Protein AF-A0A0F3N5T1-F1 (afdb_monomer_lite)

Structure (mmCIF, N/CA/C/O backbone):
data_AF-A0A0F3N5T1-F1
#
_entry.id   AF-A0A0F3N5T1-F1
#
loop_
_atom_site.group_PDB
_atom_site.id
_atom_site.type_symbol
_atom_site.label_atom_id
_atom_site.label_alt_id
_atom_site.label_comp_id
_atom_site.label_asym_id
_atom_site.label_entity_id
_atom_site.label_seq_id
_atom_site.pdbx_PDB_ins_code
_atom_site.Cartn_x
_atom_site.Cartn_y
_atom_site.Cartn_z
_atom_site.occupancy
_atom_site.B_iso_or_equiv
_atom_site.auth_seq_id
_atom_site.auth_comp_id
_atom_site.auth_asym_id
_atom_site.auth_atom_id
_atom_site.pdbx_PDB_model_num
ATOM 1 N N . MET A 1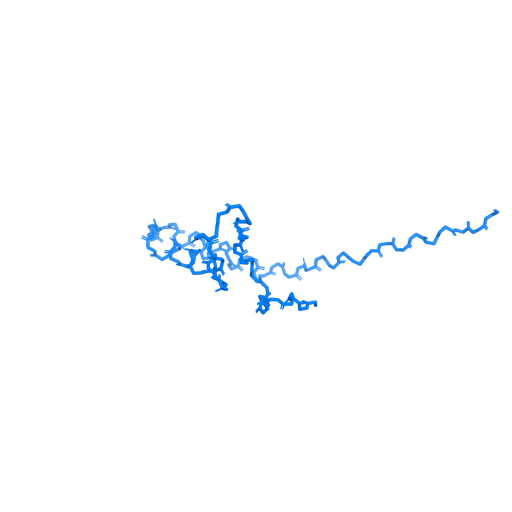 1 ? -1.811 -9.854 -19.926 1.00 44.12 1 MET A N 1
ATOM 2 C CA . MET A 1 1 ? -0.831 -8.903 -20.485 1.00 44.12 1 MET A CA 1
ATOM 3 C C . MET A 1 1 ? 0.294 -8.796 -19.463 1.00 44.12 1 MET A C 1
ATOM 5 O O . MET A 1 1 ? 0.015 -8.443 -18.327 1.00 44.12 1 MET A O 1
ATOM 9 N N . ILE A 1 2 ? 1.493 -9.275 -19.795 1.00 41.53 2 ILE A N 1
ATOM 10 C CA . ILE A 1 2 ? 2.691 -9.137 -18.953 1.00 41.53 2 ILE A CA 1
ATOM 11 C C . ILE A 1 2 ? 3.295 -7.789 -19.340 1.00 41.53 2 ILE A C 1
ATOM 13 O O . ILE A 1 2 ? 3.535 -7.584 -20.526 1.00 41.53 2 ILE A O 1
ATOM 17 N N . LEU A 1 3 ? 3.485 -6.873 -18.392 1.00 55.41 3 LEU A N 1
ATOM 18 C CA . LEU A 1 3 ? 4.327 -5.704 -18.638 1.00 55.41 3 LEU A CA 1
ATOM 19 C C . LEU A 1 3 ? 5.772 -6.224 -18.715 1.00 55.41 3 LEU A C 1
ATOM 21 O O . LEU A 1 3 ? 6.200 -6.981 -17.841 1.00 55.41 3 LEU A O 1
ATOM 25 N N . GLU A 1 4 ? 6.480 -5.924 -19.806 1.00 54.97 4 GLU A N 1
ATOM 26 C CA . GLU A 1 4 ? 7.807 -6.474 -20.156 1.00 54.97 4 GLU A CA 1
ATOM 27 C C . GLU A 1 4 ? 8.923 -6.179 -19.124 1.00 54.97 4 GLU A C 1
ATOM 29 O O . GLU A 1 4 ? 10.044 -6.651 -19.280 1.00 54.97 4 GLU A O 1
ATOM 34 N N . ASP A 1 5 ? 8.625 -5.465 -18.036 1.00 59.91 5 ASP A N 1
ATOM 35 C CA . ASP A 1 5 ? 9.543 -5.087 -16.953 1.00 59.91 5 ASP A CA 1
ATOM 36 C C . ASP A 1 5 ? 9.447 -5.983 -15.696 1.00 59.91 5 ASP A C 1
ATOM 38 O O . ASP A 1 5 ? 10.065 -5.697 -14.670 1.00 59.91 5 ASP A O 1
ATOM 42 N N . GLY A 1 6 ? 8.667 -7.069 -15.743 1.00 54.00 6 GLY A N 1
ATOM 43 C CA . GLY A 1 6 ? 8.475 -7.968 -14.598 1.00 54.00 6 GLY A CA 1
ATOM 44 C C . GLY A 1 6 ? 7.488 -7.444 -13.548 1.00 54.00 6 GLY A C 1
ATOM 45 O O . GLY A 1 6 ? 7.231 -8.133 -12.556 1.00 54.00 6 GLY A O 1
ATOM 46 N N . SER A 1 7 ? 6.864 -6.286 -13.777 1.00 59.16 7 SER A N 1
ATOM 47 C CA . SER A 1 7 ? 5.803 -5.750 -12.930 1.00 59.16 7 SER A CA 1
ATOM 48 C C . SER A 1 7 ? 4.456 -6.398 -13.274 1.00 59.16 7 SER A C 1
ATOM 50 O O . SER A 1 7 ? 3.553 -5.840 -13.898 1.00 59.16 7 SER A O 1
ATOM 52 N N . LYS A 1 8 ? 4.289 -7.660 -12.873 1.00 55.88 8 LYS A N 1
ATOM 53 C CA . LYS A 1 8 ? 2.975 -8.317 -12.911 1.00 55.88 8 LYS A CA 1
ATOM 54 C C . LYS A 1 8 ? 2.070 -7.659 -11.858 1.00 55.88 8 LYS A C 1
ATOM 56 O O . LYS A 1 8 ? 1.961 -8.155 -10.744 1.00 55.88 8 LYS A O 1
ATOM 61 N N . ASN A 1 9 ? 1.436 -6.548 -12.246 1.00 61.12 9 ASN A N 1
ATOM 62 C CA . ASN A 1 9 ? 0.309 -5.850 -11.607 1.00 61.12 9 ASN A CA 1
ATOM 63 C C . ASN A 1 9 ? 0.610 -4.630 -10.711 1.00 61.12 9 ASN A C 1
ATOM 65 O O . ASN A 1 9 ? -0.340 -4.094 -10.142 1.00 61.12 9 ASN A O 1
ATOM 69 N N . TRP A 1 10 ? 1.851 -4.140 -10.599 1.00 70.69 10 TRP A N 1
ATOM 70 C CA . TRP A 1 10 ? 2.143 -2.953 -9.775 1.00 70.69 10 TRP A CA 1
ATOM 71 C C . TRP A 1 10 ? 2.998 -1.914 -10.508 1.00 70.69 10 TRP A C 1
ATOM 73 O O . TRP A 1 10 ? 4.030 -2.280 -11.053 1.00 70.69 10 TRP A O 1
ATOM 83 N N . PRO A 1 11 ? 2.632 -0.622 -10.532 1.00 71.56 11 PRO A N 1
ATOM 84 C CA . PRO A 1 11 ? 3.415 0.385 -11.244 1.00 71.56 11 PRO A CA 1
ATOM 85 C C . PRO A 1 11 ? 4.784 0.608 -10.582 1.00 71.56 11 PRO A C 1
ATOM 87 O O . PRO A 1 11 ? 4.850 0.921 -9.395 1.00 71.56 11 PRO A O 1
ATOM 90 N N . THR A 1 12 ? 5.867 0.514 -11.353 1.00 78.38 12 THR A N 1
ATOM 91 C CA . THR A 1 12 ? 7.213 0.981 -10.960 1.00 78.38 12 THR A CA 1
ATOM 92 C C . THR A 1 12 ? 7.348 2.483 -11.256 1.00 78.38 12 THR A C 1
ATOM 94 O O . THR A 1 12 ? 6.626 3.004 -12.114 1.00 78.38 12 THR A O 1
ATOM 97 N N . SER A 1 13 ? 8.214 3.218 -10.546 1.00 76.44 13 SER A N 1
ATOM 98 C CA . SER A 1 13 ? 8.494 4.617 -10.900 1.00 76.44 13 SER A CA 1
ATOM 99 C C . SER A 1 13 ? 9.068 4.738 -12.317 1.00 76.44 13 SER A C 1
ATOM 101 O O . SER A 1 13 ? 9.545 3.769 -12.909 1.00 76.44 13 SER A O 1
ATOM 103 N N . ARG A 1 14 ? 8.980 5.943 -12.890 1.00 73.88 14 ARG A N 1
ATOM 104 C CA . ARG A 1 14 ? 9.587 6.251 -14.188 1.00 73.88 14 ARG A CA 1
ATOM 105 C C . ARG A 1 14 ? 10.929 6.923 -13.974 1.00 73.88 14 ARG A C 1
ATOM 107 O O . ARG A 1 14 ? 11.005 7.904 -13.236 1.00 73.88 14 ARG A O 1
ATOM 114 N N . GLU A 1 15 ? 11.937 6.439 -14.686 1.00 72.50 15 GLU A N 1
ATOM 115 C CA . GLU A 1 15 ? 13.250 7.068 -14.702 1.00 72.50 15 GLU A CA 1
ATOM 116 C C . GLU A 1 15 ? 13.156 8.446 -15.339 1.00 72.50 15 GLU A C 1
ATOM 118 O O . GLU A 1 15 ? 12.582 8.620 -16.422 1.00 72.50 15 GLU 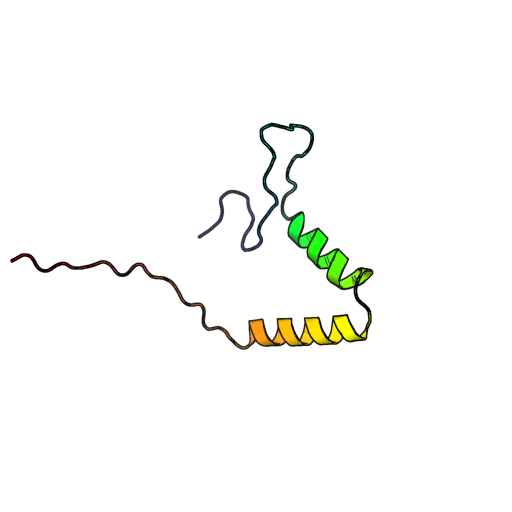A O 1
ATOM 123 N N . ASP A 1 16 ? 13.760 9.435 -14.687 1.00 74.12 16 ASP A N 1
ATOM 124 C CA . ASP A 1 16 ? 14.003 10.705 -15.345 1.00 74.12 16 ASP A CA 1
ATOM 125 C C . ASP A 1 16 ? 15.185 10.545 -16.305 1.00 74.12 16 ASP A C 1
ATOM 127 O O . ASP A 1 16 ? 16.350 10.557 -15.919 1.00 74.12 16 ASP A O 1
ATOM 131 N N . THR A 1 17 ? 14.880 10.435 -17.596 1.00 68.75 17 THR A N 1
ATOM 132 C CA . THR A 1 17 ? 15.888 10.361 -18.669 1.00 68.75 17 THR A CA 1
ATOM 133 C C . THR A 1 17 ? 16.851 11.558 -18.720 1.00 68.75 17 THR A C 1
ATOM 135 O O . THR A 1 17 ? 17.892 11.468 -19.369 1.00 68.75 17 THR A O 1
ATOM 138 N N . ARG A 1 18 ? 16.536 12.678 -18.048 1.00 73.06 18 ARG A N 1
ATOM 139 C CA . ARG A 1 18 ? 17.405 13.862 -17.931 1.00 73.06 18 ARG A CA 1
ATOM 140 C C . ARG A 1 18 ? 18.261 13.855 -16.664 1.00 73.06 18 ARG A C 1
ATOM 142 O O . ARG A 1 18 ? 19.195 14.649 -16.571 1.00 73.06 18 ARG A O 1
ATOM 149 N N . ASN A 1 19 ? 17.966 12.970 -15.713 1.00 67.94 19 ASN A N 1
ATOM 150 C CA . ASN A 1 19 ? 18.713 12.795 -14.476 1.00 67.94 19 ASN A CA 1
ATOM 151 C C . ASN A 1 19 ? 19.079 11.316 -14.279 1.00 67.94 19 ASN A C 1
ATOM 153 O O . ASN A 1 19 ? 18.342 10.529 -13.689 1.00 67.94 19 ASN A O 1
ATOM 157 N N . THR A 1 20 ? 20.280 10.952 -14.724 1.00 62.47 20 THR A N 1
ATOM 158 C CA . THR A 1 20 ? 20.806 9.578 -14.658 1.00 62.47 20 THR A CA 1
ATOM 159 C C . THR A 1 20 ? 21.093 9.074 -13.237 1.00 62.47 20 THR A C 1
ATOM 161 O O . THR A 1 20 ? 21.484 7.919 -13.079 1.00 62.47 20 THR A O 1
ATOM 164 N N . HIS A 1 21 ? 20.908 9.904 -12.202 1.00 62.94 21 HIS A N 1
ATOM 165 C CA . HIS A 1 21 ? 21.082 9.503 -10.801 1.00 62.94 21 HIS A CA 1
ATOM 166 C C . HIS A 1 21 ? 19.806 8.930 -10.174 1.00 62.94 21 HIS A C 1
ATOM 168 O O . HIS A 1 21 ? 19.882 8.271 -9.140 1.00 62.94 21 HIS A O 1
ATOM 174 N N . THR A 1 22 ? 18.641 9.149 -10.785 1.00 62.28 22 THR A N 1
ATOM 175 C CA . THR A 1 22 ? 17.364 8.581 -10.336 1.00 62.28 22 THR A CA 1
ATOM 176 C C . THR A 1 22 ? 16.999 7.405 -11.224 1.00 62.28 22 THR A C 1
ATOM 178 O O . THR A 1 22 ? 16.248 7.541 -12.189 1.00 62.28 22 THR A O 1
ATOM 181 N N . ARG A 1 23 ? 17.593 6.254 -10.906 1.00 69.31 23 ARG A N 1
ATOM 182 C CA . ARG A 1 23 ? 17.258 4.979 -11.534 1.00 69.31 23 ARG A CA 1
ATOM 183 C C . ARG A 1 23 ? 16.013 4.402 -10.866 1.00 69.31 23 ARG A C 1
ATOM 185 O O . ARG A 1 23 ? 15.917 4.421 -9.640 1.00 69.31 23 ARG A O 1
ATOM 192 N N . SER A 1 24 ? 15.081 3.891 -11.653 1.00 71.62 24 SER A N 1
ATOM 193 C CA . SER A 1 24 ? 13.859 3.297 -11.131 1.00 71.62 24 SER A CA 1
ATOM 194 C C . SER A 1 24 ? 14.179 1.887 -10.685 1.00 71.62 24 SER A C 1
ATOM 196 O O . SER A 1 24 ? 14.732 1.082 -11.438 1.00 71.62 24 SER A O 1
ATOM 198 N N . GLU A 1 25 ? 13.851 1.583 -9.436 1.00 78.94 25 GLU A N 1
ATOM 199 C CA . GLU A 1 25 ? 14.001 0.235 -8.915 1.00 78.94 25 GLU A CA 1
ATOM 200 C C . GLU A 1 25 ? 12.702 -0.532 -9.108 1.00 78.94 25 GLU A C 1
ATOM 202 O O . GLU A 1 25 ? 11.624 -0.032 -8.798 1.00 78.94 25 GLU A O 1
ATOM 207 N N . THR A 1 26 ? 12.792 -1.782 -9.558 1.00 77.56 26 THR A N 1
ATOM 208 C CA . THR A 1 26 ? 11.615 -2.638 -9.719 1.00 77.56 26 THR A CA 1
ATOM 209 C C . THR A 1 26 ? 10.800 -2.696 -8.420 1.00 77.56 26 THR A C 1
ATOM 211 O O . THR A 1 26 ? 11.324 -3.050 -7.358 1.00 77.56 26 THR A O 1
ATOM 214 N N . ASN A 1 27 ? 9.498 -2.406 -8.522 1.00 76.81 27 ASN A N 1
ATOM 215 C CA . ASN A 1 27 ? 8.54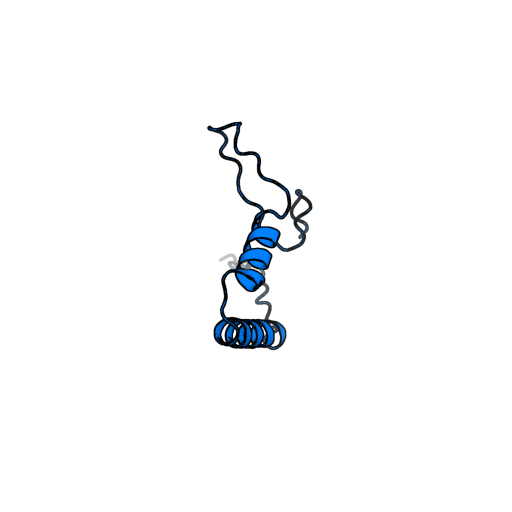0 -2.391 -7.409 1.00 76.81 27 ASN A CA 1
ATOM 216 C C . ASN A 1 27 ? 8.827 -1.359 -6.296 1.00 76.81 27 ASN A C 1
ATOM 218 O O . ASN A 1 27 ? 8.347 -1.526 -5.171 1.00 76.81 27 ASN A O 1
ATOM 222 N N . ASP A 1 28 ? 9.583 -0.298 -6.558 1.00 83.25 28 ASP A N 1
ATOM 223 C CA . ASP A 1 28 ? 9.838 0.779 -5.592 1.00 83.25 28 ASP A CA 1
ATOM 224 C C . ASP A 1 28 ? 8.563 1.394 -4.993 1.00 83.25 28 ASP A C 1
ATOM 226 O O . ASP A 1 28 ? 8.444 1.506 -3.772 1.00 83.25 28 ASP A O 1
ATOM 230 N N . ASN A 1 29 ? 7.556 1.677 -5.817 1.00 83.06 29 ASN A N 1
ATOM 231 C CA . ASN A 1 29 ? 6.275 2.197 -5.343 1.00 83.06 29 ASN A CA 1
ATOM 232 C C . ASN A 1 29 ? 5.535 1.188 -4.450 1.00 83.06 29 ASN A C 1
ATOM 234 O O . ASN A 1 29 ? 4.814 1.589 -3.541 1.00 83.06 29 ASN A O 1
ATOM 238 N N . ALA A 1 30 ? 5.691 -0.122 -4.687 1.00 85.12 30 ALA A N 1
ATOM 239 C CA . ALA A 1 30 ? 5.064 -1.151 -3.849 1.00 85.12 30 ALA A CA 1
ATOM 240 C C . ALA A 1 30 ? 5.656 -1.126 -2.440 1.00 85.12 30 ALA A C 1
ATOM 242 O O . ALA A 1 30 ? 4.933 -1.199 -1.446 1.00 85.12 30 ALA A O 1
ATOM 243 N N . LYS A 1 31 ? 6.983 -0.977 -2.361 1.00 84.81 31 LYS A N 1
ATOM 244 C CA . LYS A 1 31 ? 7.706 -0.844 -1.096 1.00 84.81 31 LYS A CA 1
ATOM 245 C C . LYS A 1 31 ? 7.323 0.445 -0.372 1.00 84.81 31 LYS A C 1
ATOM 247 O O . LYS A 1 31 ? 7.109 0.400 0.836 1.00 84.81 31 LYS A O 1
ATOM 252 N N . ALA A 1 32 ? 7.212 1.562 -1.093 1.00 86.62 32 ALA A N 1
ATOM 253 C CA . ALA A 1 32 ? 6.814 2.848 -0.523 1.00 86.62 32 ALA A CA 1
ATOM 254 C C . ALA A 1 32 ? 5.404 2.782 0.077 1.00 86.62 32 ALA A C 1
ATOM 256 O O . ALA A 1 32 ? 5.233 3.038 1.264 1.00 86.62 32 ALA A O 1
ATOM 257 N N . VAL A 1 33 ? 4.421 2.299 -0.690 1.00 85.69 33 VAL A N 1
ATOM 258 C CA . VAL A 1 33 ? 3.047 2.131 -0.198 1.00 85.69 33 VAL A CA 1
ATOM 259 C C . VAL A 1 33 ? 3.002 1.191 1.010 1.00 85.69 33 VAL A C 1
ATOM 261 O O . VAL A 1 33 ? 2.352 1.503 2.001 1.00 85.69 33 VAL A O 1
ATOM 264 N N . ALA A 1 34 ? 3.726 0.067 0.991 1.00 86.38 34 ALA A N 1
ATOM 265 C CA . ALA A 1 34 ? 3.789 -0.826 2.150 1.00 86.38 34 ALA A CA 1
ATOM 266 C C . ALA A 1 34 ? 4.387 -0.138 3.391 1.00 86.38 34 ALA A C 1
ATOM 268 O O . ALA A 1 34 ? 3.907 -0.355 4.504 1.00 86.38 34 ALA A O 1
ATOM 269 N N . LYS A 1 35 ? 5.414 0.699 3.205 1.00 87.50 35 LYS A N 1
ATOM 270 C CA . LYS A 1 35 ? 6.022 1.475 4.286 1.00 87.50 35 LYS A CA 1
ATOM 271 C C . LYS A 1 35 ? 5.022 2.467 4.875 1.00 87.50 35 LYS A C 1
ATOM 273 O O . LYS A 1 35 ? 4.832 2.452 6.088 1.00 87.50 35 LYS A O 1
ATOM 278 N N . ASP A 1 36 ? 4.357 3.251 4.036 1.00 87.50 36 ASP A N 1
ATOM 279 C CA . ASP A 1 36 ? 3.420 4.291 4.468 1.00 87.50 36 ASP A CA 1
ATOM 280 C C . ASP A 1 36 ? 2.240 3.687 5.241 1.00 87.50 36 ASP A C 1
ATOM 282 O O . ASP A 1 36 ? 1.885 4.154 6.322 1.00 87.50 36 ASP A O 1
ATOM 286 N N . LEU A 1 37 ? 1.705 2.558 4.764 1.00 85.81 37 LEU A N 1
ATOM 287 C CA . LEU A 1 37 ? 0.614 1.844 5.433 1.00 85.81 37 LEU A CA 1
ATOM 288 C C . LEU A 1 37 ? 0.992 1.302 6.822 1.00 85.81 37 LEU A C 1
ATOM 290 O O . LEU A 1 37 ? 0.127 1.153 7.689 1.00 85.81 37 LEU A O 1
ATOM 294 N N . VAL A 1 38 ? 2.268 0.978 7.044 1.00 83.69 38 VAL A N 1
ATOM 295 C CA . VAL A 1 38 ? 2.746 0.363 8.291 1.00 83.69 38 VAL A CA 1
ATOM 296 C C . VAL A 1 38 ? 3.317 1.393 9.264 1.00 83.69 38 VAL A C 1
ATOM 298 O O . VAL A 1 38 ? 3.086 1.263 10.468 1.00 83.69 38 VAL A O 1
ATOM 301 N N . GLN A 1 39 ? 4.060 2.385 8.780 1.00 83.00 39 GLN A N 1
ATOM 302 C CA . GLN A 1 39 ? 4.838 3.306 9.615 1.00 83.00 39 GLN A CA 1
ATOM 303 C C . GLN A 1 39 ? 4.142 4.649 9.828 1.00 83.00 39 GLN A C 1
ATOM 305 O O . GLN A 1 39 ? 4.193 5.165 10.939 1.00 83.00 39 GLN A O 1
ATOM 310 N N . GLU A 1 40 ? 3.459 5.174 8.812 1.00 86.44 40 GLU A N 1
ATOM 311 C CA . GLU A 1 40 ? 2.932 6.546 8.842 1.00 86.44 40 GLU A CA 1
ATOM 312 C C . GLU A 1 40 ? 1.481 6.614 9.342 1.00 86.44 40 GLU A C 1
ATOM 314 O O . GLU A 1 40 ? 1.020 7.667 9.768 1.00 86.44 40 GLU A O 1
ATOM 319 N N . LEU A 1 41 ? 0.759 5.486 9.333 1.00 87.94 41 LEU A N 1
ATOM 320 C CA . LEU A 1 41 ? -0.635 5.428 9.775 1.00 87.94 41 LEU A CA 1
ATOM 321 C C . LEU A 1 41 ? -0.791 5.095 11.265 1.00 87.94 41 LEU A C 1
ATOM 323 O O . LEU A 1 41 ? -0.187 4.148 11.798 1.00 87.94 41 LEU A O 1
ATOM 327 N N . THR A 1 42 ? -1.720 5.804 11.904 1.00 89.69 42 THR A N 1
ATOM 328 C CA . THR A 1 42 ? -2.244 5.481 13.238 1.00 89.69 42 THR A CA 1
ATOM 329 C C . THR A 1 42 ? -3.060 4.173 13.223 1.00 89.69 42 THR A C 1
ATOM 331 O O . THR A 1 42 ? -3.479 3.701 12.158 1.00 89.69 42 THR A O 1
ATOM 334 N N . PRO A 1 43 ? -3.287 3.524 14.382 1.00 88.69 43 PRO A N 1
ATOM 335 C CA . PRO A 1 43 ? -4.073 2.286 14.460 1.00 88.69 43 PRO A CA 1
ATOM 336 C C . PRO A 1 43 ? -5.489 2.403 13.865 1.00 88.69 43 PRO A C 1
ATOM 338 O O . PRO A 1 43 ? -5.972 1.475 13.205 1.00 88.69 43 PRO A O 1
ATOM 341 N N . GLU A 1 44 ? -6.145 3.547 14.049 1.00 87.06 44 GLU A N 1
ATOM 342 C CA . GLU A 1 44 ? -7.471 3.839 13.505 1.00 87.06 44 GLU A CA 1
ATOM 343 C C . GLU A 1 44 ? -7.437 3.929 11.971 1.00 87.06 44 GLU A C 1
ATOM 345 O O . GLU A 1 44 ? -8.241 3.287 11.289 1.00 87.06 44 GLU A O 1
ATOM 350 N N . GLU A 1 45 ? -6.465 4.649 11.408 1.00 88.62 45 GLU A N 1
ATOM 351 C CA . GLU A 1 45 ? -6.293 4.780 9.956 1.00 88.62 45 GLU A CA 1
ATOM 352 C C . GLU A 1 45 ? -5.951 3.440 9.295 1.00 88.62 45 GLU A C 1
ATOM 354 O O . GLU A 1 45 ? -6.503 3.106 8.243 1.00 88.62 45 GLU A O 1
ATOM 359 N N . LYS A 1 46 ? -5.121 2.613 9.944 1.00 86.38 46 LYS A N 1
ATOM 360 C CA . LYS A 1 46 ? -4.827 1.240 9.495 1.00 86.38 46 LYS A CA 1
ATOM 361 C C . LYS A 1 46 ? -6.090 0.393 9.387 1.00 86.38 46 LYS A C 1
ATOM 363 O O . LYS A 1 46 ? -6.258 -0.346 8.416 1.00 86.38 46 LYS A O 1
ATOM 368 N N . THR A 1 47 ? -6.993 0.522 10.356 1.00 87.81 47 THR A N 1
ATOM 369 C CA . THR A 1 47 ? -8.267 -0.209 10.370 1.00 87.81 47 THR A CA 1
ATOM 370 C C . THR A 1 47 ? -9.176 0.231 9.218 1.00 87.81 47 THR A C 1
ATOM 372 O O . THR A 1 47 ? -9.779 -0.610 8.547 1.00 87.81 47 THR A O 1
ATOM 375 N N . ILE A 1 48 ? -9.229 1.535 8.929 1.00 88.56 48 ILE A N 1
ATOM 376 C CA . ILE A 1 48 ? -9.989 2.087 7.798 1.00 88.56 48 ILE A CA 1
ATOM 377 C C . ILE A 1 48 ? -9.423 1.580 6.468 1.00 88.56 48 ILE A C 1
ATOM 379 O O . ILE A 1 48 ? -10.179 1.073 5.635 1.00 88.56 48 ILE A O 1
ATOM 383 N N . VAL A 1 49 ? -8.104 1.664 6.271 1.00 86.62 49 VAL A N 1
ATOM 384 C CA . VAL A 1 49 ? -7.462 1.218 5.027 1.00 86.62 49 VAL A CA 1
ATOM 385 C C . VAL A 1 49 ? -7.632 -0.287 4.819 1.00 86.62 49 VAL A C 1
ATOM 387 O O . VAL A 1 49 ? -7.988 -0.705 3.718 1.00 86.62 49 VAL A O 1
ATOM 390 N N . ALA A 1 50 ? -7.484 -1.108 5.862 1.00 85.44 50 ALA A N 1
ATOM 391 C CA . ALA A 1 50 ? -7.753 -2.545 5.777 1.00 85.44 50 ALA A CA 1
ATOM 392 C C . ALA A 1 50 ? -9.207 -2.835 5.358 1.00 85.44 50 ALA A C 1
ATOM 394 O O . ALA A 1 50 ? -9.452 -3.692 4.507 1.00 85.44 50 ALA A O 1
ATOM 395 N N . GLY A 1 51 ? -10.172 -2.080 5.893 1.00 85.75 51 GLY A N 1
ATOM 396 C CA . GLY A 1 51 ? -11.578 -2.172 5.499 1.00 85.75 51 GLY A CA 1
ATOM 397 C C . GLY A 1 51 ? -11.836 -1.765 4.043 1.00 85.75 51 GLY A C 1
ATOM 398 O O . GLY A 1 51 ? -12.648 -2.395 3.365 1.00 85.75 51 GLY A O 1
ATOM 399 N N . LEU A 1 52 ? -11.142 -0.742 3.538 1.00 85.69 52 LEU A N 1
ATOM 400 C CA . LEU A 1 52 ? -11.219 -0.316 2.136 1.00 85.69 52 LEU A CA 1
ATOM 401 C C . LEU A 1 52 ? -10.611 -1.359 1.191 1.00 85.69 52 LEU A C 1
ATOM 403 O O . LEU A 1 52 ? -11.256 -1.745 0.218 1.00 85.69 52 LEU A O 1
ATOM 407 N N . LEU A 1 53 ? -9.429 -1.886 1.513 1.00 81.81 53 LEU A N 1
ATOM 408 C CA . LEU A 1 53 ? -8.789 -2.958 0.745 1.00 81.81 53 LEU A CA 1
ATOM 409 C C . LEU A 1 53 ? -9.651 -4.229 0.714 1.00 81.81 53 LEU A C 1
ATOM 411 O O . LEU A 1 53 ? -9.797 -4.862 -0.332 1.00 81.81 53 LEU A O 1
ATOM 415 N N . ALA A 1 54 ? -10.291 -4.566 1.837 1.00 80.12 54 ALA A N 1
ATOM 416 C CA . ALA A 1 54 ? -11.222 -5.686 1.920 1.00 80.12 54 ALA A CA 1
ATOM 417 C C . ALA A 1 54 ? -12.462 -5.513 1.018 1.00 80.12 54 ALA A C 1
ATOM 419 O O . ALA A 1 54 ? -13.050 -6.503 0.579 1.00 80.12 54 ALA A O 1
ATOM 420 N N . LYS A 1 55 ? -12.872 -4.275 0.708 1.00 76.94 55 LYS A N 1
ATOM 421 C CA . LYS A 1 55 ? -13.953 -4.007 -0.256 1.00 76.94 55 LYS A CA 1
ATOM 422 C C . LYS A 1 55 ? -13.488 -4.213 -1.697 1.00 76.94 55 LYS A C 1
ATOM 424 O O . LYS A 1 55 ? -14.238 -4.788 -2.483 1.00 76.94 55 LYS A O 1
ATOM 429 N N . THR A 1 56 ? -12.250 -3.839 -2.022 1.00 71.81 56 THR A N 1
ATOM 430 C CA . THR A 1 56 ? -11.666 -4.017 -3.363 1.00 71.81 56 THR A CA 1
ATOM 431 C C . THR A 1 56 ? -11.589 -5.489 -3.777 1.00 71.81 56 THR A C 1
ATOM 433 O O . THR A 1 56 ? -11.834 -5.809 -4.934 1.00 71.81 56 THR A O 1
ATOM 436 N N . ILE A 1 57 ? -11.339 -6.409 -2.838 1.00 64.31 57 ILE A N 1
ATOM 437 C CA . ILE A 1 57 ? -11.328 -7.858 -3.126 1.00 64.31 57 ILE A CA 1
ATOM 438 C C . ILE A 1 57 ? -12.730 -8.490 -3.216 1.00 64.31 57 ILE A C 1
ATOM 440 O O . ILE A 1 57 ? -12.867 -9.581 -3.763 1.00 64.31 57 ILE A O 1
ATOM 444 N N . LYS A 1 58 ? -13.774 -7.834 -2.686 1.00 62.09 58 LYS A N 1
ATOM 445 C CA . LYS A 1 58 ? -15.170 -8.310 -2.764 1.00 62.09 58 LYS A CA 1
ATOM 446 C C . LYS A 1 58 ? -15.909 -7.817 -4.014 1.00 62.09 58 LYS A C 1
ATOM 448 O O . LYS A 1 58 ? -16.860 -8.466 -4.433 1.00 62.09 58 LYS A O 1
ATOM 453 N N . GLY A 1 59 ? -15.485 -6.702 -4.609 1.00 54.19 59 GLY A N 1
ATOM 454 C CA . GLY A 1 59 ? -16.076 -6.107 -5.814 1.00 54.19 59 GLY A CA 1
ATOM 455 C C . GLY A 1 59 ? -15.359 -6.510 -7.103 1.00 54.19 59 GLY A C 1
ATOM 456 O O . GLY A 1 59 ? -14.896 -5.640 -7.831 1.00 54.19 59 GLY A O 1
ATOM 457 N N . GLY A 1 60 ? -15.242 -7.813 -7.371 1.00 54.31 60 GLY A N 1
ATOM 458 C CA . GLY A 1 60 ? -14.569 -8.379 -8.547 1.00 54.31 60 GLY A CA 1
ATOM 459 C C . GLY A 1 60 ? -15.261 -8.132 -9.896 1.00 54.31 60 GLY A C 1
ATOM 460 O O . GLY A 1 60 ? -15.349 -9.057 -10.697 1.00 54.31 60 GLY A O 1
ATOM 461 N N . GLU A 1 61 ? -15.745 -6.922 -10.177 1.00 54.78 61 GLU A N 1
ATOM 462 C CA . GLU A 1 61 ? -16.078 -6.521 -11.545 1.00 54.78 61 GLU A CA 1
ATOM 463 C C . GLU A 1 61 ? -14.831 -5.914 -12.190 1.00 54.78 61 GLU A C 1
ATOM 465 O O . GLU A 1 61 ? -14.605 -4.705 -12.215 1.00 54.78 61 GLU A O 1
ATOM 470 N N . VAL A 1 62 ? -13.972 -6.797 -12.698 1.00 57.78 62 VAL A N 1
ATOM 471 C CA . VAL A 1 62 ? -12.988 -6.412 -13.705 1.00 57.78 62 VAL A CA 1
ATOM 472 C C . VAL A 1 62 ? -13.789 -6.025 -14.943 1.00 57.78 62 VAL A C 1
ATOM 474 O O . VAL A 1 62 ? -14.247 -6.893 -15.685 1.00 57.78 62 VAL A O 1
ATOM 477 N N . VAL A 1 63 ? -13.987 -4.727 -15.171 1.00 51.41 63 VAL A N 1
ATOM 478 C CA . VAL A 1 63 ? -14.461 -4.245 -16.470 1.00 51.41 63 VAL A CA 1
ATOM 479 C C . VAL A 1 63 ? -13.332 -4.506 -17.467 1.00 51.41 63 VAL A C 1
ATOM 481 O O . VAL A 1 63 ? -12.420 -3.699 -17.638 1.00 51.41 63 VAL A O 1
ATOM 484 N N . GLU A 1 64 ? -13.354 -5.680 -18.099 1.00 56.62 64 GLU A N 1
ATOM 485 C CA . GLU A 1 64 ? -12.565 -5.944 -19.297 1.00 56.62 64 GLU A CA 1
ATOM 486 C C . GLU A 1 64 ? -13.038 -4.961 -20.371 1.00 56.62 64 GLU A C 1
ATOM 488 O O . GLU A 1 64 ? -14.071 -5.171 -21.010 1.00 56.62 64 GLU A O 1
ATOM 493 N N . ILE A 1 65 ? -12.289 -3.875 -20.581 1.00 59.91 65 ILE A N 1
ATOM 494 C CA . ILE A 1 65 ? -12.463 -2.993 -21.738 1.00 59.91 65 ILE A CA 1
ATOM 495 C C . ILE A 1 65 ? -11.973 -3.769 -22.967 1.00 59.91 65 ILE A C 1
ATOM 497 O O . ILE A 1 65 ? -10.880 -3.562 -23.491 1.00 59.91 65 ILE A O 1
ATOM 501 N N . ARG A 1 66 ? -12.783 -4.730 -23.415 1.00 60.16 66 ARG A N 1
ATOM 502 C CA . ARG A 1 66 ? -12.703 -5.274 -24.767 1.00 60.16 66 ARG A CA 1
ATOM 503 C C . ARG A 1 66 ? -13.149 -4.139 -25.676 1.00 60.16 66 ARG A C 1
ATOM 505 O O . ARG A 1 66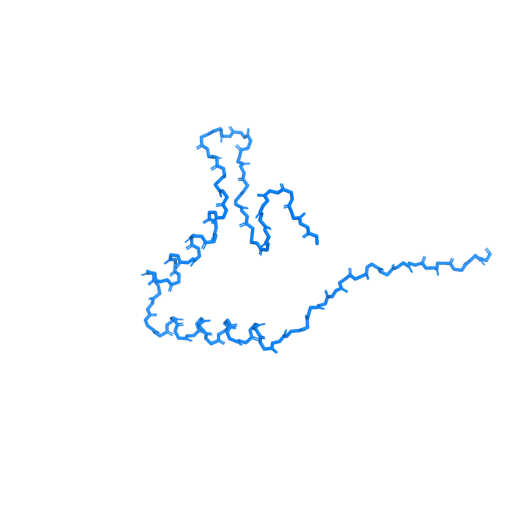 ? -14.303 -3.724 -25.625 1.00 60.16 66 ARG A O 1
ATOM 512 N N . THR A 1 67 ? -12.202 -3.601 -26.439 1.00 59.31 67 THR A N 1
ATOM 513 C CA . THR A 1 67 ? -12.460 -2.623 -27.496 1.00 59.31 67 THR A CA 1
ATOM 514 C C . THR A 1 67 ? -13.712 -3.022 -28.279 1.00 59.31 67 THR A C 1
ATOM 516 O O . THR A 1 67 ? -13.830 -4.142 -28.780 1.00 59.31 67 THR A O 1
ATOM 519 N N . VAL A 1 68 ? -14.684 -2.118 -28.327 1.00 50.12 68 VAL A N 1
ATOM 520 C CA . VAL A 1 68 ? -15.848 -2.235 -29.200 1.00 50.12 68 VAL A CA 1
ATOM 521 C C . VAL A 1 68 ? -15.345 -2.098 -30.635 1.00 50.12 68 VAL A C 1
ATOM 523 O O . VAL A 1 68 ? -15.101 -0.995 -31.119 1.00 50.12 68 VAL A O 1
ATOM 526 N N . SER A 1 69 ? -15.139 -3.228 -31.315 1.00 47.44 69 SER A N 1
ATOM 527 C CA . SER A 1 69 ? -14.919 -3.234 -32.759 1.00 47.44 69 SER A CA 1
ATOM 528 C C . SER A 1 69 ? -16.189 -2.700 -33.411 1.00 47.44 69 SER A C 1
ATOM 530 O O . SER A 1 69 ? -17.233 -3.351 -33.396 1.00 47.44 69 SER A O 1
ATOM 532 N N . SER A 1 70 ? -16.119 -1.471 -33.916 1.00 51.31 70 SER A N 1
ATOM 533 C CA . SER A 1 70 ? -17.184 -0.906 -34.732 1.00 51.31 70 SER A CA 1
ATOM 534 C C . SER A 1 70 ? -17.231 -1.682 -36.043 1.00 51.31 70 SER A C 1
ATOM 536 O O . SER A 1 70 ? -16.495 -1.380 -36.979 1.00 51.31 70 SER A O 1
ATOM 538 N N . THR A 1 71 ? -18.102 -2.684 -36.133 1.00 50.69 71 THR A N 1
ATOM 539 C CA . THR A 1 71 ? -18.624 -3.121 -37.426 1.00 50.69 71 THR A CA 1
ATOM 540 C C . THR A 1 71 ? -19.492 -1.988 -37.960 1.00 50.69 71 THR A C 1
ATOM 542 O O . THR A 1 71 ? -20.691 -1.939 -37.689 1.00 50.69 71 THR A O 1
ATOM 545 N N . PHE A 1 72 ? -18.893 -1.045 -38.688 1.00 51.97 72 PHE A N 1
ATOM 546 C CA . PHE A 1 72 ? -19.674 -0.238 -39.614 1.00 51.97 72 PHE A CA 1
ATOM 547 C C . PHE A 1 72 ? -20.092 -1.148 -40.770 1.00 51.97 72 PHE A C 1
ATOM 549 O O . PHE A 1 72 ? -19.262 -1.736 -41.462 1.00 51.97 72 PHE A O 1
ATOM 556 N N . VAL A 1 73 ? -21.406 -1.308 -40.905 1.00 47.94 73 VAL A N 1
ATOM 557 C CA . VAL A 1 73 ? -22.078 -1.923 -42.048 1.00 47.94 73 VAL A CA 1
ATOM 558 C C . VAL A 1 73 ? -21.722 -1.108 -43.288 1.00 47.94 73 VAL A C 1
ATOM 560 O O . VAL A 1 73 ? -21.900 0.109 -43.293 1.00 47.94 73 VAL A O 1
ATOM 563 N N . SER A 1 74 ? -21.203 -1.773 -44.319 1.00 55.94 74 SER A N 1
ATOM 564 C CA . SER A 1 74 ? -21.028 -1.159 -45.634 1.00 55.94 74 SER A CA 1
ATOM 565 C C . SER A 1 74 ? -22.413 -0.828 -46.191 1.00 55.94 74 SER A C 1
ATOM 567 O O . SER A 1 74 ? -23.245 -1.731 -46.308 1.00 55.94 74 SER A O 1
ATOM 569 N N . ILE A 1 75 ? -22.651 0.441 -46.519 1.00 59.31 75 ILE A N 1
ATOM 570 C CA . ILE A 1 75 ? -23.741 0.861 -47.405 1.00 59.31 75 ILE A CA 1
ATOM 571 C C . ILE A 1 75 ? -23.141 1.470 -48.664 1.00 59.31 75 ILE A C 1
ATOM 573 O O . ILE A 1 75 ? -22.097 2.151 -48.533 1.00 59.31 75 ILE A O 1
#

Foldseek 3Di:
DQDPPNPPDDDWDDDDPVDPVDDIDVCPVVVVVVCCLPPVDDPVVVVVVVVVVVVVVVPPPPPPPPDDPPPDDDD

pLDDT: mean 70.57, std 14.01, range [41.53, 89.69]

Organism: NCBI:txid1359161

Secondary structure (DSSP, 8-state):
---TTS-SSSPPPPP-TT-TT-PPPTTHHHHHHH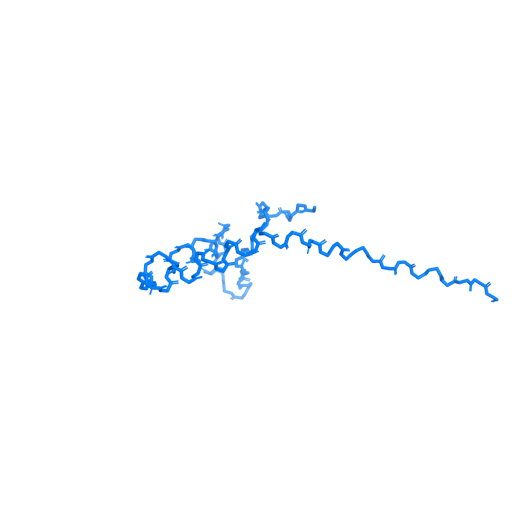HIIIIIS-HHHHHHHHHHHHHHTT-------------PPP-

Radius of gyration: 19.38 Å; chains: 1; bounding box: 45×23×6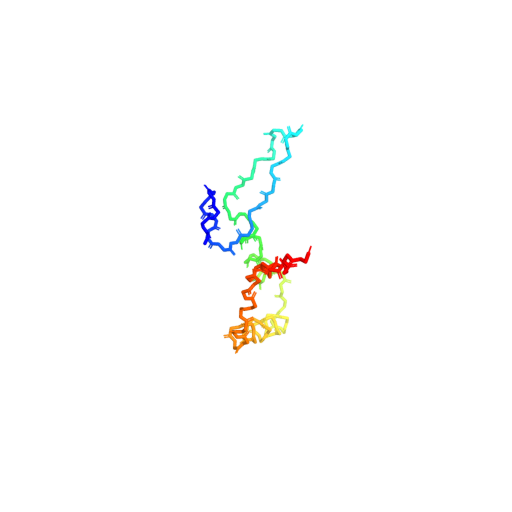2 Å

Sequence (75 aa):
MILEDGSKNWPTSREDTRNTHTRSETNDNAKAVAKDLVQELTPEEKTIVAGLLAKTIKGGEVVEIRTVSSTFVSI